Protein AF-A0A353R3R2-F1 (afdb_monomer_lite)

Secondary structure (DSSP, 8-state):
-HHHHTTGGG-HHHHHHHHHHHTSHHHHHHTTBT--SS-GGG-BSS-SSSGGGT-

Radius of gyration: 14.35 Å; chains: 1; bounding box: 30×13×37 Å

Structure (mmCIF, N/CA/C/O backbone):
data_AF-A0A353R3R2-F1
#
_entry.id   AF-A0A353R3R2-F1
#
loop_
_atom_site.group_PDB
_atom_site.id
_atom_site.type_symbol
_atom_site.label_atom_id
_atom_site.label_alt_id
_atom_site.label_comp_id
_atom_site.label_asym_id
_atom_site.label_entity_id
_atom_site.label_seq_id
_atom_site.pdbx_PDB_ins_code
_atom_site.Cartn_x
_atom_site.Cartn_y
_atom_site.Cartn_z
_atom_site.occupancy
_atom_site.B_iso_or_equiv
_atom_site.auth_seq_id
_atom_site.auth_comp_id
_atom_site.auth_asym_id
_atom_site.auth_atom_id
_atom_site.pdbx_PDB_model_num
ATOM 1 N N . GLU A 1 1 ? 0.523 -8.483 16.807 1.00 76.38 1 GLU A N 1
ATOM 2 C CA . GLU A 1 1 ? 0.772 -7.827 15.492 1.00 76.38 1 GLU A CA 1
ATOM 3 C C . GLU A 1 1 ? 0.362 -6.352 15.533 1.00 76.38 1 GLU A C 1
ATOM 5 O O . GLU A 1 1 ? -0.411 -5.987 16.409 1.00 76.38 1 GLU A O 1
ATOM 10 N N . ALA A 1 2 ? 0.818 -5.499 14.604 1.00 87.88 2 ALA A N 1
ATOM 11 C CA . ALA A 1 2 ? 0.414 -4.081 14.575 1.00 87.88 2 ALA A CA 1
ATOM 12 C C . ALA A 1 2 ? -1.114 -3.887 14.447 1.00 87.88 2 ALA A C 1
ATOM 14 O O . ALA A 1 2 ? -1.664 -2.940 15.003 1.00 87.88 2 ALA A O 1
ATOM 15 N N . GLY A 1 3 ? -1.805 -4.807 13.763 1.00 90.06 3 GLY A N 1
ATOM 16 C CA . GLY A 1 3 ? -3.259 -4.764 13.601 1.00 90.06 3 GLY A CA 1
ATOM 17 C C . GLY A 1 3 ? -4.039 -4.942 14.908 1.00 90.06 3 GLY A C 1
ATOM 18 O O . GLY A 1 3 ? -5.029 -4.251 15.125 1.00 90.06 3 GLY A O 1
ATOM 19 N N . GLU A 1 4 ? -3.573 -5.821 15.795 1.00 92.12 4 GLU A N 1
ATOM 20 C CA . GLU A 1 4 ? -4.183 -6.060 17.109 1.00 92.12 4 GLU A CA 1
ATOM 21 C C . GLU A 1 4 ? -4.003 -4.851 18.033 1.00 92.12 4 GLU A C 1
ATOM 23 O O . GLU A 1 4 ? -4.969 -4.378 18.626 1.00 92.12 4 GLU A O 1
ATOM 28 N N . PHE A 1 5 ? -2.785 -4.295 18.077 1.00 96.19 5 PHE A N 1
ATOM 29 C CA . PHE A 1 5 ? -2.477 -3.100 18.867 1.00 96.19 5 PHE A CA 1
ATOM 30 C C . PHE A 1 5 ? -3.330 -1.890 18.451 1.00 96.19 5 PHE A C 1
ATOM 32 O O . PHE A 1 5 ? -3.793 -1.137 19.301 1.00 96.19 5 PHE A O 1
ATOM 39 N N . LEU A 1 6 ? -3.566 -1.724 17.145 1.00 96.25 6 LEU A N 1
ATOM 40 C CA . LEU A 1 6 ? -4.376 -0.639 16.580 1.00 96.25 6 LEU A CA 1
ATOM 41 C C . LEU A 1 6 ? -5.869 -0.988 16.443 1.00 96.25 6 LEU A C 1
ATOM 43 O O . LEU A 1 6 ? -6.626 -0.182 15.907 1.00 96.25 6 LEU A O 1
ATOM 47 N N . GLN A 1 7 ? -6.292 -2.182 16.874 1.00 96.31 7 GLN A N 1
ATOM 48 C CA . GLN A 1 7 ? -7.672 -2.676 16.770 1.00 96.31 7 GLN A CA 1
ATOM 49 C C . GLN A 1 7 ? -8.280 -2.539 15.361 1.00 96.31 7 GLN A C 1
ATOM 51 O O . GLN A 1 7 ? -9.457 -2.205 15.193 1.00 96.31 7 GLN A O 1
ATOM 56 N N . VAL A 1 8 ? -7.482 -2.819 14.323 1.00 95.75 8 VAL A N 1
ATOM 57 C CA . VAL A 1 8 ? -7.850 -2.523 12.926 1.00 95.75 8 VAL A CA 1
ATOM 58 C C . VAL A 1 8 ? -9.105 -3.255 12.454 1.00 95.75 8 VAL A C 1
ATOM 60 O O . VAL A 1 8 ? -9.822 -2.747 11.596 1.00 95.75 8 VAL A O 1
ATOM 63 N N . THR A 1 9 ? -9.406 -4.414 13.048 1.00 94.62 9 THR A N 1
ATOM 64 C CA . THR A 1 9 ? -10.591 -5.241 12.759 1.00 94.62 9 THR A CA 1
ATOM 65 C C . THR A 1 9 ? -11.913 -4.525 13.037 1.00 94.62 9 THR A C 1
ATOM 67 O O . THR A 1 9 ? -12.941 -4.899 12.475 1.00 94.62 9 THR A O 1
ATOM 70 N N . THR A 1 10 ? -11.900 -3.470 13.857 1.00 97.31 10 THR A N 1
ATOM 71 C CA . THR A 1 10 ? -13.085 -2.647 14.138 1.00 97.31 10 THR A CA 1
ATOM 72 C C . THR A 1 10 ? -13.413 -1.671 13.002 1.00 97.31 10 THR A C 1
ATOM 74 O O . THR A 1 10 ? -14.575 -1.308 12.814 1.00 97.31 10 THR A O 1
ATOM 77 N N . TYR A 1 11 ? -12.431 -1.294 12.174 1.00 97.38 11 TYR A N 1
ATOM 78 C CA . TYR A 1 11 ? -12.604 -0.351 11.066 1.00 97.38 11 TYR A CA 1
ATOM 79 C C . TYR A 1 11 ? -13.065 -1.051 9.784 1.00 97.38 11 TYR A C 1
ATOM 81 O O . TYR A 1 11 ? -12.388 -1.029 8.755 1.00 97.38 11 TYR A O 1
ATOM 89 N N . GLN A 1 12 ? -14.251 -1.656 9.831 1.00 97.38 12 GLN A N 1
ATOM 90 C CA . GLN A 1 12 ? -14.770 -2.523 8.765 1.00 97.38 12 GLN A CA 1
ATOM 91 C C . GLN A 1 12 ? -14.757 -1.869 7.372 1.00 97.38 12 GLN A C 1
ATOM 93 O O . GLN A 1 12 ? -14.364 -2.490 6.386 1.00 97.38 12 GLN A O 1
ATOM 98 N N . HIS A 1 13 ? -15.144 -0.596 7.270 1.00 98.25 13 HIS A N 1
ATOM 99 C CA . HIS A 1 13 ? -15.184 0.104 5.982 1.00 98.25 13 HIS A CA 1
ATOM 100 C C . HIS A 1 13 ? -13.795 0.451 5.441 1.00 98.25 13 HIS A C 1
ATOM 102 O O . HIS A 1 13 ? -13.596 0.430 4.225 1.00 98.25 13 HIS A O 1
ATOM 108 N N . VAL A 1 14 ? -12.845 0.746 6.333 1.00 97.69 14 VAL A N 1
ATOM 109 C CA . VAL A 1 14 ? -11.452 1.011 5.958 1.00 97.69 14 VAL A CA 1
ATOM 110 C C . VAL A 1 14 ? -10.807 -0.276 5.466 1.00 97.69 14 VAL A C 1
ATOM 112 O O . VAL A 1 14 ? -10.159 -0.252 4.426 1.00 97.69 14 VAL A O 1
ATOM 115 N N . LEU A 1 15 ? -11.039 -1.395 6.158 1.00 97.31 15 LEU A N 1
ATOM 116 C CA . LEU A 1 15 ? -10.532 -2.702 5.745 1.00 97.31 15 LEU A CA 1
ATOM 117 C C . LEU A 1 15 ? -11.059 -3.105 4.370 1.00 97.31 15 LEU A C 1
ATOM 119 O O . LEU A 1 15 ? -10.253 -3.341 3.476 1.00 97.31 15 LEU A O 1
ATOM 123 N N . ARG A 1 16 ? -12.382 -3.058 4.157 1.00 98.38 16 ARG A N 1
ATOM 124 C CA . ARG A 1 16 ? -12.985 -3.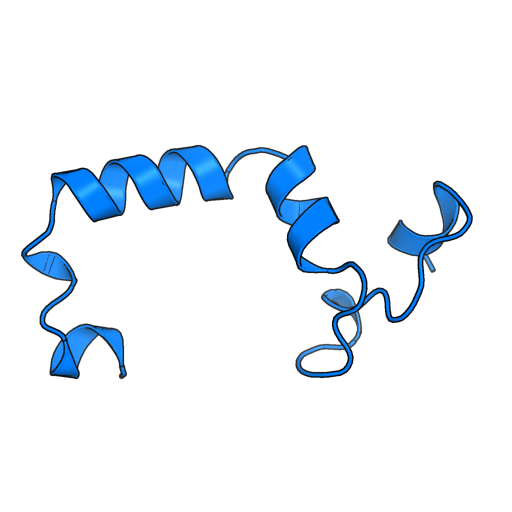354 2.846 1.00 98.38 16 ARG A CA 1
ATOM 125 C C . ARG A 1 16 ? -12.344 -2.521 1.731 1.00 98.38 16 ARG A C 1
ATOM 127 O O . ARG A 1 16 ? -11.923 -3.051 0.710 1.00 98.38 16 ARG A O 1
ATOM 134 N N . TRP A 1 17 ? -12.255 -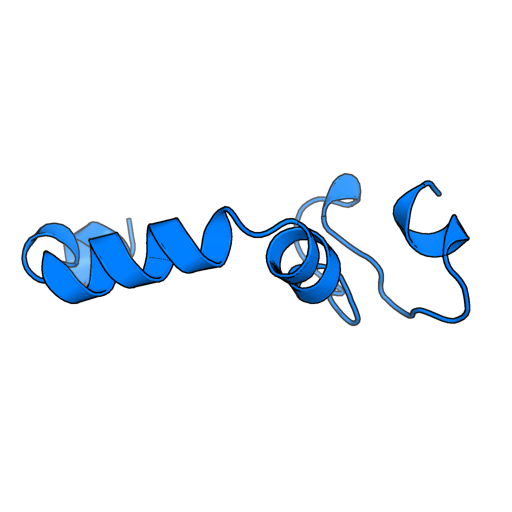1.207 1.927 1.00 98.38 17 TRP A N 1
ATOM 135 C CA . TRP A 1 17 ? -11.652 -0.302 0.946 1.00 98.38 17 TRP A CA 1
ATOM 136 C C . TRP A 1 17 ? -10.168 -0.609 0.694 1.00 98.38 17 TRP A C 1
ATOM 138 O O . TRP A 1 17 ? -9.720 -0.618 -0.454 1.00 98.38 17 TRP A O 1
ATOM 148 N N . ALA A 1 18 ? -9.404 -0.876 1.755 1.00 97.88 18 ALA A N 1
ATOM 149 C CA . ALA A 1 18 ? -7.982 -1.172 1.654 1.00 97.88 18 ALA A CA 1
ATOM 150 C C . ALA A 1 18 ? -7.743 -2.485 0.895 1.00 97.88 18 ALA A C 1
ATOM 152 O O . ALA A 1 18 ? -6.858 -2.538 0.041 1.00 97.88 18 ALA A O 1
ATOM 153 N N . GLU A 1 19 ? -8.554 -3.511 1.158 1.00 97.62 19 GLU A N 1
ATOM 154 C CA . GLU A 1 19 ? -8.531 -4.800 0.462 1.00 97.62 19 GLU A CA 1
ATOM 155 C C . GLU A 1 19 ? -8.875 -4.646 -1.025 1.00 97.62 19 GLU A C 1
ATOM 157 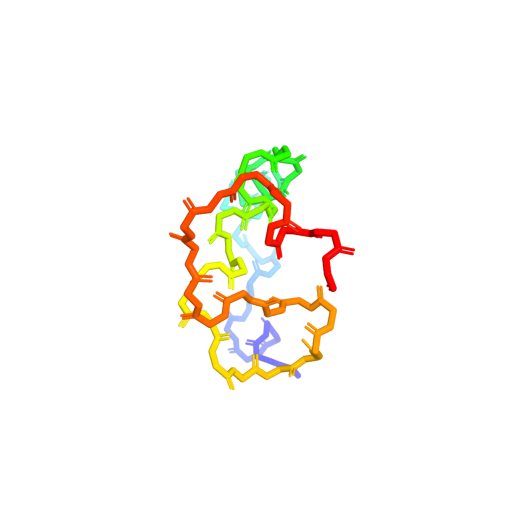O O . GLU A 1 19 ? -8.123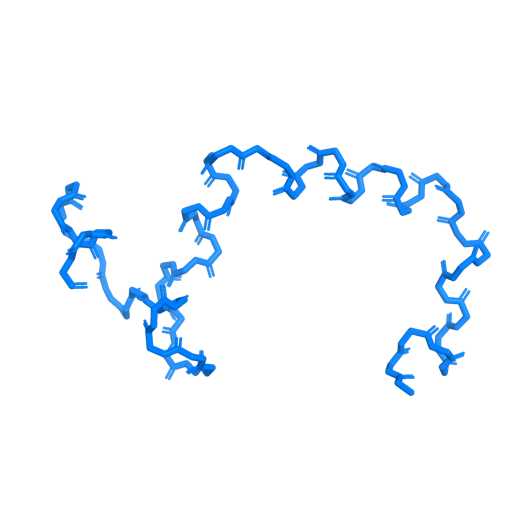 -5.111 -1.885 1.00 97.62 19 GLU A O 1
ATOM 162 N N . GLU A 1 20 ? -9.949 -3.918 -1.344 1.00 98.62 20 GLU A N 1
ATOM 163 C CA . GLU A 1 20 ? -10.358 -3.635 -2.726 1.00 98.62 20 GLU A CA 1
ATOM 164 C C . GLU A 1 20 ? -9.257 -2.910 -3.515 1.00 98.62 20 GLU A C 1
ATOM 166 O O . GLU A 1 20 ? -8.984 -3.236 -4.674 1.00 98.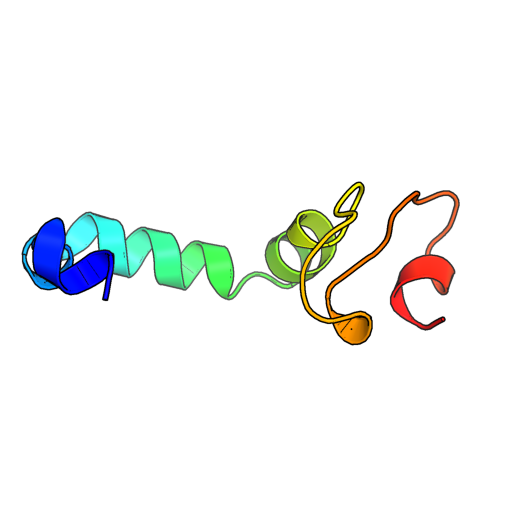62 20 GLU A O 1
ATOM 171 N N . ILE A 1 21 ? -8.577 -1.941 -2.895 1.00 98.38 21 ILE A N 1
ATOM 172 C CA . ILE A 1 21 ? -7.451 -1.244 -3.522 1.00 98.38 21 ILE A CA 1
ATOM 173 C C . ILE A 1 21 ? -6.236 -2.162 -3.652 1.00 98.38 21 ILE A C 1
ATOM 175 O O . ILE A 1 21 ? -5.604 -2.182 -4.712 1.00 98.38 21 ILE A O 1
ATOM 179 N N . ALA A 1 22 ? -5.909 -2.932 -2.613 1.00 97.75 22 ALA A N 1
ATOM 180 C CA . ALA A 1 22 ? -4.765 -3.839 -2.608 1.00 97.75 22 ALA A CA 1
ATOM 181 C C . ALA A 1 22 ? -4.878 -4.944 -3.672 1.00 97.75 22 ALA A C 1
ATOM 183 O O . ALA A 1 22 ? -3.858 -5.385 -4.208 1.00 97.75 22 ALA A O 1
ATOM 184 N N . ALA A 1 23 ? -6.098 -5.348 -4.036 1.00 98.12 23 ALA A N 1
ATOM 185 C CA . ALA A 1 23 ? -6.356 -6.324 -5.092 1.00 98.12 23 ALA A CA 1
ATOM 186 C C . ALA A 1 23 ? -6.024 -5.810 -6.508 1.00 98.12 23 ALA A C 1
ATOM 188 O O . ALA A 1 23 ? -5.879 -6.601 -7.441 1.00 98.12 23 ALA A O 1
ATOM 189 N N . ARG A 1 24 ? -5.881 -4.493 -6.708 1.00 98.44 24 ARG A N 1
ATOM 190 C CA . ARG A 1 24 ? -5.655 -3.916 -8.042 1.00 98.44 24 ARG A CA 1
ATOM 191 C C . ARG A 1 24 ? -4.243 -4.255 -8.546 1.00 98.44 24 ARG A C 1
ATOM 193 O O . ARG A 1 24 ? -3.269 -3.880 -7.887 1.00 98.44 24 ARG A O 1
ATOM 200 N N . PRO A 1 25 ? -4.075 -4.802 -9.769 1.00 96.81 25 PRO A N 1
ATOM 201 C CA . PRO A 1 25 ? -2.751 -5.143 -10.305 1.00 96.81 25 PRO A CA 1
ATOM 202 C C . PRO A 1 25 ? -1.773 -3.959 -10.351 1.00 96.81 25 PRO A C 1
ATOM 204 O O . PRO A 1 25 ? -0.572 -4.114 -10.141 1.00 96.81 25 PRO A O 1
ATOM 207 N N . ALA A 1 26 ? -2.282 -2.750 -10.607 1.00 96.44 26 ALA A N 1
ATOM 208 C CA . ALA A 1 26 ? -1.470 -1.536 -10.607 1.00 96.44 26 ALA A CA 1
ATOM 209 C C . ALA A 1 26 ? -0.945 -1.174 -9.207 1.00 96.44 26 ALA A C 1
ATOM 211 O O . ALA A 1 26 ? 0.195 -0.736 -9.089 1.00 96.44 26 ALA A O 1
ATOM 212 N N . VAL A 1 27 ? -1.741 -1.394 -8.154 1.00 97.69 27 VAL A N 1
ATOM 213 C CA . VAL A 1 27 ? -1.338 -1.144 -6.760 1.00 97.69 27 VAL A CA 1
ATOM 214 C C . VAL A 1 27 ? -0.285 -2.159 -6.335 1.00 97.69 27 VAL A C 1
ATOM 216 O O . VAL A 1 27 ? 0.736 -1.777 -5.771 1.00 97.69 27 VAL A O 1
ATOM 219 N N . GLN A 1 28 ? -0.484 -3.434 -6.673 1.00 94.62 28 GLN A N 1
ATOM 220 C CA . GLN A 1 28 ? 0.488 -4.492 -6.391 1.00 94.62 28 GLN A CA 1
ATOM 221 C C . GLN A 1 28 ? 1.854 -4.197 -7.019 1.00 94.62 28 GLN A C 1
ATOM 223 O O . GLN A 1 28 ? 2.869 -4.297 -6.338 1.00 94.62 28 GLN A O 1
ATOM 228 N N . ARG A 1 29 ? 1.889 -3.759 -8.286 1.00 94.88 29 ARG A N 1
ATOM 229 C CA . ARG A 1 29 ? 3.138 -3.334 -8.939 1.00 94.88 29 ARG A CA 1
ATOM 230 C C . ARG A 1 29 ? 3.707 -2.059 -8.316 1.00 94.88 29 ARG A C 1
ATOM 232 O O . ARG A 1 29 ? 4.879 -2.021 -7.962 1.00 94.88 29 ARG A O 1
ATOM 239 N N . GLY A 1 30 ? 2.881 -1.030 -8.137 1.00 95.56 30 GLY A N 1
ATOM 240 C CA . GLY A 1 30 ? 3.320 0.278 -7.645 1.00 95.56 30 GLY A CA 1
ATOM 241 C C . GLY A 1 30 ? 3.952 0.232 -6.253 1.00 95.56 30 GLY A C 1
ATOM 242 O O . GLY A 1 30 ? 4.957 0.893 -6.025 1.00 95.56 30 GLY A O 1
ATOM 243 N N . ARG A 1 31 ? 3.435 -0.613 -5.349 1.00 95.75 31 ARG A N 1
ATOM 244 C CA . ARG A 1 31 ? 3.977 -0.791 -3.987 1.00 95.75 31 ARG A CA 1
ATOM 245 C C . ARG A 1 31 ? 5.412 -1.330 -3.947 1.00 95.75 31 ARG A C 1
ATOM 247 O O . ARG A 1 31 ? 6.045 -1.248 -2.897 1.00 95.75 3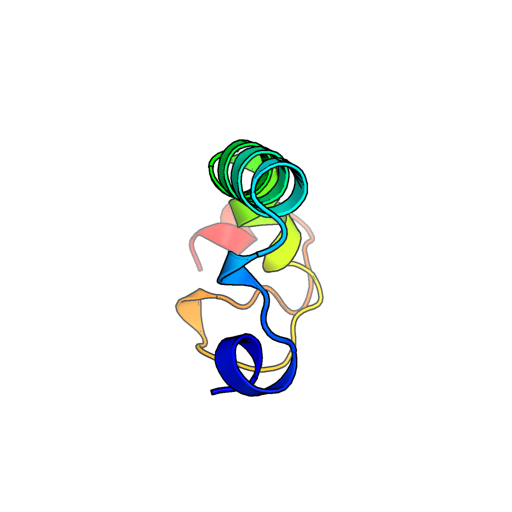1 ARG A O 1
ATOM 254 N N . ARG A 1 32 ? 5.906 -1.903 -5.049 1.00 95.00 32 ARG A N 1
ATOM 255 C CA . ARG A 1 32 ? 7.266 -2.454 -5.159 1.00 95.00 32 ARG A CA 1
ATOM 256 C C . ARG A 1 32 ? 8.294 -1.394 -5.571 1.00 95.00 32 ARG A C 1
ATOM 258 O O . ARG A 1 32 ? 9.466 -1.539 -5.238 1.00 95.00 32 ARG A O 1
ATOM 265 N N . VAL A 1 33 ? 7.870 -0.345 -6.280 1.00 96.56 33 VAL A N 1
ATOM 266 C CA . VAL A 1 33 ? 8.760 0.681 -6.852 1.00 96.56 33 VAL A CA 1
ATOM 267 C C . VAL A 1 33 ? 9.374 1.544 -5.748 1.00 96.56 33 VAL A C 1
ATOM 269 O O . VAL A 1 33 ? 8.684 1.942 -4.812 1.00 96.56 33 VAL A O 1
ATOM 272 N N . ASN A 1 34 ? 10.674 1.827 -5.854 1.00 97.06 34 ASN A N 1
ATOM 273 C CA . ASN A 1 34 ? 11.504 2.529 -4.866 1.00 97.06 34 ASN A CA 1
ATOM 274 C C . ASN A 1 34 ? 11.568 1.845 -3.491 1.00 97.06 34 ASN A C 1
ATOM 276 O O . ASN A 1 34 ? 12.041 2.426 -2.511 1.00 97.06 34 ASN A O 1
ATOM 280 N N . ARG A 1 35 ? 11.107 0.594 -3.388 1.00 95.25 35 ARG A N 1
ATOM 281 C CA . ARG A 1 35 ? 11.135 -0.165 -2.141 1.00 95.25 35 ARG A CA 1
ATOM 282 C C . ARG A 1 35 ? 12.484 -0.866 -1.995 1.00 95.25 35 ARG A C 1
ATOM 284 O O . ARG A 1 35 ? 12.814 -1.786 -2.739 1.00 95.25 35 ARG A O 1
ATOM 291 N N . THR A 1 36 ? 13.264 -0.449 -1.003 1.00 94.75 36 THR A N 1
ATOM 292 C CA . THR A 1 36 ? 14.622 -0.964 -0.743 1.00 94.75 36 THR A CA 1
ATOM 293 C C . THR A 1 36 ? 14.687 -2.028 0.356 1.00 94.75 36 THR A C 1
ATOM 295 O O . THR A 1 36 ? 15.762 -2.548 0.636 1.00 94.75 36 THR A O 1
ATOM 298 N N . TRP A 1 37 ? 13.549 -2.396 0.949 1.00 93.25 37 TRP A N 1
ATOM 299 C CA . TRP A 1 37 ? 13.445 -3.300 2.098 1.00 93.25 37 TRP A CA 1
ATOM 300 C C . TRP A 1 37 ? 12.338 -4.347 1.909 1.00 93.25 37 TRP A C 1
ATOM 302 O O . TRP A 1 37 ? 11.452 -4.184 1.068 1.00 93.25 37 TRP A O 1
ATOM 312 N N . GLY A 1 38 ? 12.368 -5.407 2.720 1.00 91.62 38 GLY A N 1
ATOM 313 C CA . GLY A 1 38 ? 11.453 -6.547 2.608 1.00 91.62 38 GLY A CA 1
ATOM 314 C C . GLY A 1 38 ? 11.950 -7.624 1.632 1.00 91.62 38 GLY A C 1
ATOM 315 O O . GLY A 1 38 ? 13.113 -7.580 1.219 1.00 91.62 38 GLY A O 1
ATOM 316 N N . PRO A 1 39 ? 11.096 -8.602 1.281 1.00 93.00 39 PRO A N 1
ATOM 317 C CA . PRO A 1 39 ? 11.452 -9.685 0.366 1.00 93.00 39 PRO A CA 1
ATOM 318 C C . PRO A 1 39 ? 11.912 -9.153 -0.993 1.00 93.00 39 PRO A C 1
ATOM 320 O O . PRO A 1 39 ? 11.314 -8.225 -1.531 1.00 93.00 39 PRO A O 1
ATOM 323 N N . GLU A 1 40 ? 12.949 -9.754 -1.576 1.00 89.00 40 GLU A N 1
ATOM 324 C CA . GLU A 1 40 ? 13.507 -9.318 -2.866 1.00 89.00 40 GLU A CA 1
ATOM 325 C C . GLU A 1 40 ? 12.470 -9.354 -3.996 1.00 89.00 40 GLU A C 1
ATOM 327 O O . GLU A 1 40 ? 12.331 -8.381 -4.731 1.00 89.00 40 GLU A O 1
ATOM 332 N N . ALA A 1 41 ? 11.628 -10.391 -4.028 1.00 88.69 41 ALA A N 1
ATOM 333 C CA . ALA A 1 41 ? 10.521 -10.504 -4.977 1.00 88.69 41 ALA A CA 1
ATOM 334 C C . ALA A 1 41 ? 9.480 -9.365 -4.867 1.00 88.69 41 ALA A C 1
ATOM 336 O O . ALA A 1 41 ? 8.726 -9.115 -5.806 1.00 88.69 41 ALA A O 1
ATOM 337 N N . GLU A 1 42 ? 9.427 -8.644 -3.743 1.00 90.62 42 GLU A N 1
ATOM 338 C CA . GLU A 1 42 ? 8.528 -7.502 -3.527 1.00 90.62 42 GLU A CA 1
ATOM 339 C C . GLU A 1 42 ? 9.197 -6.141 -3.755 1.00 90.62 42 GLU A C 1
ATOM 341 O O . GLU A 1 42 ? 8.591 -5.096 -3.499 1.00 90.62 42 GLU A O 1
ATOM 346 N N . ARG A 1 43 ? 10.441 -6.122 -4.227 1.00 93.94 43 ARG A N 1
ATOM 347 C CA . ARG A 1 43 ? 11.224 -4.900 -4.392 1.00 93.94 43 ARG A CA 1
ATOM 348 C C . ARG A 1 43 ? 11.460 -4.607 -5.864 1.00 93.94 43 ARG A C 1
ATOM 350 O O . ARG A 1 43 ? 11.626 -5.510 -6.674 1.00 93.94 43 ARG A O 1
ATOM 357 N N . VAL A 1 44 ? 11.456 -3.321 -6.184 1.00 95.81 44 VAL A N 1
ATOM 358 C CA . VAL A 1 44 ? 11.921 -2.729 -7.440 1.00 95.81 44 VAL A CA 1
ATOM 359 C C . VAL A 1 44 ? 12.591 -1.411 -7.029 1.00 95.81 44 VAL A C 1
ATOM 361 O O . VAL A 1 44 ? 11.906 -0.391 -6.948 1.00 95.81 44 VAL A O 1
ATOM 364 N N . PRO A 1 45 ? 13.884 -1.417 -6.639 1.00 94.62 45 PRO A N 1
ATOM 365 C CA . PRO A 1 45 ? 14.554 -0.238 -6.076 1.00 94.62 45 PRO A CA 1
ATOM 366 C C . PRO A 1 45 ? 14.521 0.985 -6.992 1.00 94.62 45 PRO A C 1
ATOM 368 O O . PRO A 1 45 ? 14.431 2.104 -6.504 1.00 94.62 45 PRO A O 1
ATOM 371 N N . GLU A 1 46 ? 14.529 0.759 -8.302 1.00 95.19 46 GLU A N 1
ATOM 372 C CA . GLU A 1 46 ? 14.321 1.767 -9.334 1.00 95.19 46 GLU A CA 1
ATOM 373 C C . GLU A 1 46 ? 13.525 1.135 -10.477 1.00 95.19 46 GLU A C 1
ATOM 375 O O . GLU A 1 46 ? 13.628 -0.072 -10.704 1.00 95.19 46 GLU A O 1
ATOM 380 N N . ARG A 1 47 ? 12.727 1.936 -11.191 1.00 95.81 47 ARG A N 1
ATOM 381 C CA . ARG A 1 47 ? 11.946 1.480 -12.345 1.00 95.81 47 ARG A CA 1
ATOM 382 C C . ARG A 1 47 ? 12.229 2.367 -13.547 1.00 95.81 47 ARG A C 1
ATOM 384 O O . ARG A 1 47 ? 11.866 3.542 -13.542 1.00 95.81 47 ARG A O 1
ATOM 391 N N . HIS A 1 48 ? 12.762 1.759 -14.595 1.00 96.44 48 HIS A N 1
ATOM 392 C CA . HIS A 1 48 ? 13.131 2.372 -15.869 1.00 96.44 48 HIS A CA 1
ATOM 393 C C . HIS A 1 48 ? 12.414 1.714 -17.063 1.00 96.44 48 HIS A C 1
ATOM 395 O O . HIS A 1 48 ? 12.293 2.341 -18.112 1.00 96.44 48 HIS A O 1
ATOM 401 N N . GLY A 1 49 ? 11.841 0.515 -16.888 1.00 94.94 49 GLY A N 1
ATOM 402 C CA . GLY A 1 49 ? 11.102 -0.220 -17.920 1.00 94.94 49 GLY A CA 1
ATOM 403 C C . GLY A 1 49 ? 10.000 -1.147 -17.372 1.00 94.94 49 GLY A C 1
ATOM 404 O O . GLY A 1 49 ? 9.772 -1.219 -16.159 1.00 94.94 49 GLY A O 1
ATOM 405 N N . PRO A 1 50 ? 9.200 -1.797 -18.240 1.00 91.44 50 PRO A N 1
ATOM 406 C CA . PRO A 1 50 ? 8.277 -2.869 -17.843 1.00 91.44 50 PRO A CA 1
ATOM 407 C C . PRO A 1 50 ? 8.968 -4.136 -17.307 1.00 91.44 50 PRO A C 1
ATOM 409 O O . PRO A 1 50 ? 8.422 -4.802 -16.428 1.00 91.44 50 PRO A O 1
ATOM 412 N N . GLU A 1 51 ? 10.153 -4.454 -17.824 1.00 91.81 51 GLU A N 1
ATOM 413 C CA . GLU A 1 51 ? 10.963 -5.637 -17.510 1.00 91.81 51 GLU A CA 1
ATOM 414 C C . GLU A 1 51 ? 11.457 -5.678 -16.056 1.00 91.81 51 GLU A C 1
ATOM 416 O O . GLU A 1 51 ? 11.700 -6.759 -15.514 1.00 91.81 51 GLU A O 1
ATOM 421 N N . ASP A 1 52 ? 11.512 -4.528 -15.381 1.00 92.19 52 ASP A N 1
ATOM 422 C CA . ASP A 1 52 ? 11.967 -4.416 -13.990 1.00 92.19 52 ASP A CA 1
ATOM 423 C C . ASP A 1 52 ? 11.066 -5.165 -12.995 1.00 92.19 52 ASP A C 1
ATOM 425 O O . ASP A 1 52 ? 11.480 -5.462 -11.879 1.00 92.19 52 ASP A O 1
ATOM 429 N N . PHE A 1 53 ? 9.830 -5.504 -13.380 1.00 88.25 53 PHE A N 1
ATOM 430 C CA . PHE A 1 53 ? 8.927 -6.300 -12.541 1.00 88.25 53 PHE A CA 1
ATOM 431 C C . PHE A 1 53 ? 9.146 -7.814 -12.645 1.00 88.25 53 PHE A C 1
ATOM 433 O O . PHE A 1 53 ? 8.596 -8.548 -11.816 1.00 88.25 53 PHE A O 1
ATOM 440 N N . THR A 1 54 ? 9.891 -8.259 -13.660 1.00 83.06 54 THR A N 1
ATOM 441 C CA . THR A 1 54 ? 10.152 -9.673 -13.986 1.00 83.06 54 THR A CA 1
ATOM 442 C C . THR A 1 54 ? 11.583 -10.120 -13.703 1.00 83.06 54 THR A C 1
ATOM 444 O O . THR A 1 54 ? 11.875 -11.303 -13.857 1.00 83.06 54 THR A O 1
ATOM 447 N N . ARG A 1 55 ? 12.460 -9.179 -13.345 1.00 62.53 55 ARG A N 1
ATOM 448 C CA . ARG A 1 55 ? 13.866 -9.435 -13.044 1.00 62.53 55 ARG A CA 1
ATOM 449 C C . ARG A 1 55 ? 14.063 -10.020 -11.649 1.00 62.53 55 ARG A C 1
ATOM 451 O O . ARG A 1 55 ? 13.223 -9.728 -10.767 1.00 62.53 55 ARG A O 1
#

Sequence (55 aa):
EAGEFLQVTTYQHVLRWAEEIAARPAVQRGRRVNRTWGPEAERVPERHGPEDFTR

Foldseek 3Di:
DVCVVVVVVVVVVVVVVVVVQCPDPVNQVVQQACDPDDDPLSHQVHDDDPCSNVD

pLDDT: mean 93.95, std 5.9, range [62.53, 98.62]